Protein AF-A0A2M7S1Q5-F1 (afdb_monomer_lite)

Secondary structure (DSSP, 8-state):
-HHHHHHHHHHHHTGGG---HHHHHHHHHHHHHHHHHHHHHHHHH-HHHHHHHH-SS-SS--TTSPPPHHHHHHHHHHH-THHHH-

Radius of gyration: 16.01 Å; chains: 1; bounding box: 37×17×41 Å

Structure (mmCIF, N/CA/C/O backbone):
data_AF-A0A2M7S1Q5-F1
#
_entry.id   AF-A0A2M7S1Q5-F1
#
loop_
_atom_site.group_PDB
_atom_site.id
_atom_site.type_symbol
_atom_site.label_atom_id
_atom_site.label_alt_id
_atom_site.label_comp_id
_atom_site.label_asym_id
_atom_site.label_entity_id
_atom_site.label_seq_id
_atom_site.pdbx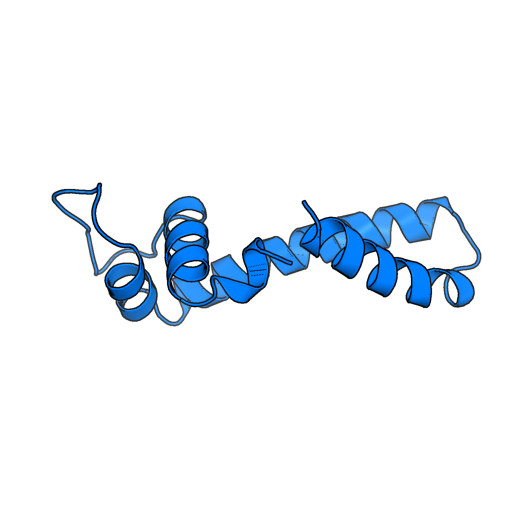_PDB_ins_code
_atom_site.Cartn_x
_atom_site.Cartn_y
_atom_site.Cartn_z
_atom_site.occupancy
_atom_site.B_iso_or_equiv
_atom_site.auth_seq_id
_atom_site.auth_comp_id
_atom_site.auth_asym_id
_atom_si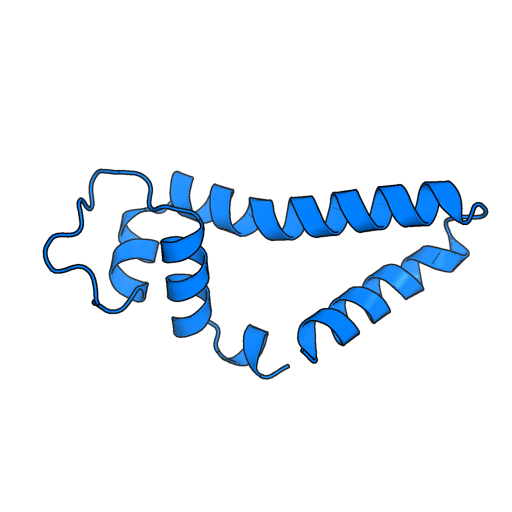te.auth_atom_id
_atom_site.pdbx_PDB_model_num
ATOM 1 N N . MET A 1 1 ? 8.093 1.851 6.267 1.00 52.28 1 MET A N 1
ATOM 2 C CA . MET A 1 1 ? 9.115 2.236 5.254 1.00 52.28 1 MET A CA 1
ATOM 3 C C . MET A 1 1 ? 9.560 1.047 4.418 1.00 52.28 1 MET A C 1
ATOM 5 O O . MET A 1 1 ? 9.980 1.232 3.285 1.00 52.28 1 MET A O 1
ATOM 9 N N . LYS A 1 2 ? 9.504 -0.159 4.972 1.00 64.44 2 LYS A N 1
ATOM 10 C CA . LYS A 1 2 ? 10.182 -1.326 4.445 1.00 64.44 2 LYS A CA 1
ATOM 11 C C . LYS A 1 2 ? 9.216 -2.062 3.446 1.00 64.44 2 LYS A C 1
ATOM 13 O O . LYS A 1 2 ? 9.658 -2.539 2.408 1.00 64.44 2 LYS A O 1
ATOM 18 N N . LEU A 1 3 ? 7.891 -1.862 3.568 1.00 67.00 3 LEU A N 1
ATOM 19 C CA . LEU A 1 3 ? 6.859 -2.263 2.601 1.00 67.00 3 LEU A CA 1
ATOM 20 C C . LEU A 1 3 ? 7.007 -1.505 1.285 1.00 67.00 3 LEU A C 1
ATOM 22 O O . LEU A 1 3 ? 6.851 -2.076 0.214 1.00 67.00 3 LEU A O 1
ATOM 26 N N . TRP A 1 4 ? 7.339 -0.215 1.353 1.00 70.81 4 TRP A N 1
ATOM 27 C CA . TRP A 1 4 ? 7.605 0.570 0.151 1.00 70.81 4 TRP A CA 1
ATOM 28 C C . TRP A 1 4 ? 8.867 0.078 -0.567 1.00 70.81 4 TRP A C 1
ATOM 30 O O . TRP A 1 4 ? 8.910 0.093 -1.792 1.00 70.81 4 TRP A O 1
ATOM 40 N N . LEU A 1 5 ? 9.861 -0.427 0.177 1.00 76.12 5 LEU A N 1
ATOM 41 C CA . LEU A 1 5 ? 11.021 -1.105 -0.407 1.00 76.12 5 LEU A CA 1
ATOM 42 C C . LEU A 1 5 ? 10.617 -2.435 -1.047 1.00 76.12 5 LEU A C 1
ATOM 44 O O . LEU A 1 5 ? 11.025 -2.690 -2.172 1.00 76.12 5 LEU A O 1
ATOM 48 N N . TYR A 1 6 ? 9.779 -3.241 -0.393 1.00 76.06 6 TYR A N 1
ATOM 49 C CA . TYR A 1 6 ? 9.292 -4.510 -0.944 1.00 76.06 6 TYR A CA 1
ATOM 50 C C . TYR A 1 6 ? 8.434 -4.302 -2.200 1.00 76.06 6 TYR A C 1
ATOM 52 O O . TYR A 1 6 ? 8.612 -4.960 -3.222 1.00 76.06 6 TYR A O 1
ATOM 60 N N . TRP A 1 7 ? 7.543 -3.314 -2.160 1.00 77.88 7 TRP A N 1
ATOM 61 C CA . TRP A 1 7 ? 6.758 -2.872 -3.303 1.00 77.88 7 TRP A CA 1
ATOM 62 C C . TRP A 1 7 ? 7.665 -2.385 -4.437 1.00 77.88 7 TRP A C 1
ATOM 64 O O . TRP A 1 7 ? 7.489 -2.793 -5.582 1.00 77.88 7 TRP A O 1
ATOM 74 N N . TRP A 1 8 ? 8.695 -1.591 -4.125 1.00 78.62 8 TRP A N 1
ATOM 75 C CA . TRP A 1 8 ? 9.677 -1.148 -5.114 1.00 78.62 8 TRP A CA 1
ATOM 76 C C . TRP A 1 8 ? 10.499 -2.306 -5.687 1.00 78.62 8 TRP A C 1
ATOM 78 O O . TRP A 1 8 ? 10.772 -2.302 -6.881 1.00 78.62 8 TRP A O 1
ATOM 88 N N . GLN A 1 9 ? 10.832 -3.327 -4.891 1.00 81.12 9 GLN A N 1
ATOM 89 C CA . GLN A 1 9 ? 11.485 -4.551 -5.368 1.00 81.12 9 GLN A CA 1
ATOM 90 C C . GLN A 1 9 ? 10.593 -5.322 -6.349 1.00 81.12 9 GLN A C 1
ATOM 92 O O . GLN A 1 9 ? 11.078 -5.777 -7.383 1.00 81.12 9 GLN A O 1
ATOM 97 N N . LEU A 1 10 ? 9.288 -5.429 -6.079 1.00 77.31 10 LEU A N 1
ATOM 98 C CA . LEU A 1 10 ? 8.328 -6.041 -7.007 1.00 77.31 10 LEU A CA 1
ATOM 99 C C . LEU A 1 10 ? 8.187 -5.227 -8.301 1.00 77.31 10 LEU A C 1
ATOM 101 O O . LEU A 1 10 ? 8.171 -5.788 -9.394 1.00 77.31 10 LEU A O 1
ATOM 105 N N . VAL A 1 11 ? 8.144 -3.898 -8.197 1.00 81.50 11 VAL A N 1
ATOM 106 C CA . VAL A 1 11 ? 8.120 -3.001 -9.362 1.00 81.50 11 VAL A CA 1
ATOM 107 C C . VAL A 1 11 ? 9.436 -3.073 -10.142 1.00 81.50 11 VAL A C 1
ATOM 109 O O . VAL A 1 11 ? 9.437 -3.035 -11.369 1.00 81.50 11 VAL A O 1
ATOM 112 N N . GLU A 1 12 ? 10.568 -3.254 -9.467 1.00 79.75 12 GLU A N 1
ATOM 113 C CA . GLU A 1 12 ? 11.871 -3.439 -10.100 1.00 79.75 12 GLU A CA 1
ATOM 114 C C . GLU A 1 12 ? 11.966 -4.765 -10.870 1.00 79.75 12 GLU A C 1
ATOM 116 O O . GLU A 1 12 ? 12.587 -4.789 -11.932 1.00 79.75 12 GLU A O 1
ATOM 121 N N . GLN A 1 13 ? 11.269 -5.829 -10.452 1.00 80.06 13 GLN A N 1
ATOM 122 C CA . GLN A 1 13 ? 11.155 -7.064 -11.249 1.00 80.06 13 GLN A CA 1
ATOM 123 C C . GLN A 1 13 ? 10.430 -6.858 -12.589 1.00 80.06 13 GLN A C 1
ATOM 125 O O . GLN A 1 13 ? 10.639 -7.624 -13.528 1.00 80.06 13 GLN A O 1
ATOM 130 N N . LEU A 1 14 ? 9.624 -5.801 -12.719 1.00 74.25 14 LEU A N 1
ATOM 131 C CA . LEU A 1 14 ? 8.963 -5.421 -13.973 1.00 74.25 14 LEU A CA 1
ATOM 132 C C . LEU A 1 14 ? 9.849 -4.535 -14.867 1.00 74.25 14 LEU A C 1
ATOM 134 O O . LEU A 1 14 ? 9.542 -4.347 -16.047 1.00 74.25 14 LEU A O 1
ATOM 138 N N . ARG A 1 15 ? 10.976 -4.020 -14.352 1.00 71.81 15 ARG A N 1
ATOM 139 C CA . ARG A 1 15 ? 11.958 -3.240 -15.123 1.00 71.81 15 ARG A CA 1
ATOM 140 C C . ARG A 1 15 ? 12.471 -3.958 -16.385 1.00 71.81 15 ARG A C 1
ATOM 142 O O . ARG A 1 15 ? 12.479 -3.301 -17.423 1.00 71.81 15 ARG A O 1
ATOM 149 N N . PRO A 1 16 ? 12.866 -5.250 -16.378 1.00 72.19 16 PRO A N 1
ATOM 150 C CA . PRO A 1 16 ? 13.335 -5.927 -17.593 1.00 72.19 16 PRO A CA 1
ATOM 151 C C . PRO A 1 16 ? 12.268 -6.033 -18.695 1.00 72.19 16 PRO A C 1
ATOM 153 O O . PRO A 1 16 ? 12.621 -6.134 -19.866 1.00 72.19 16 PRO A O 1
ATOM 156 N N . ALA A 1 17 ? 10.976 -5.957 -18.352 1.00 73.31 17 ALA A N 1
ATOM 157 C CA . ALA A 1 17 ? 9.883 -5.946 -19.326 1.00 73.31 17 ALA A CA 1
ATOM 158 C C . ALA A 1 17 ? 9.631 -4.553 -19.943 1.00 73.31 17 ALA A C 1
ATOM 160 O O . ALA A 1 17 ? 8.972 -4.437 -20.975 1.00 73.31 17 ALA A O 1
ATOM 161 N N . CYS A 1 18 ? 10.153 -3.482 -19.335 1.00 59.78 18 CYS A N 1
ATOM 162 C CA . CYS A 1 18 ? 9.942 -2.099 -19.760 1.00 59.78 18 CYS A CA 1
ATOM 163 C C . CYS A 1 18 ? 11.255 -1.461 -20.245 1.00 59.78 18 CYS A C 1
ATOM 165 O O . CYS A 1 18 ? 12.023 -0.908 -19.464 1.00 59.78 18 CYS A O 1
ATOM 167 N N . ALA A 1 19 ? 11.480 -1.442 -21.563 1.00 63.41 19 ALA A N 1
ATOM 168 C CA . ALA A 1 19 ? 12.713 -0.930 -22.183 1.00 63.41 19 ALA A CA 1
ATOM 169 C C . ALA A 1 19 ? 12.966 0.591 -22.028 1.00 63.41 19 ALA A C 1
ATOM 171 O O . ALA A 1 19 ? 14.044 1.082 -22.361 1.00 63.41 19 ALA A O 1
ATOM 172 N N . ARG A 1 20 ? 11.982 1.379 -21.567 1.00 75.25 20 ARG A N 1
ATOM 173 C CA . ARG A 1 20 ? 12.045 2.851 -21.501 1.00 75.25 20 ARG A CA 1
ATOM 174 C C . ARG A 1 20 ? 11.816 3.346 -20.069 1.00 75.25 20 ARG A C 1
ATOM 176 O O . ARG A 1 20 ? 10.760 3.136 -19.478 1.00 75.25 20 ARG A O 1
ATOM 183 N N . PHE A 1 21 ? 12.785 4.099 -19.548 1.00 70.31 21 PHE A N 1
ATOM 184 C CA . PHE A 1 21 ? 12.783 4.616 -18.170 1.00 70.31 21 PHE A CA 1
ATOM 185 C C . PHE A 1 21 ? 11.549 5.476 -17.840 1.00 70.31 21 PHE A C 1
ATOM 187 O O . PHE A 1 21 ? 10.988 5.396 -16.753 1.00 70.31 21 PHE A O 1
ATOM 194 N N . ARG A 1 22 ? 11.087 6.287 -18.800 1.00 77.81 22 ARG A N 1
ATOM 195 C CA . ARG A 1 22 ? 9.966 7.218 -18.595 1.00 77.81 22 ARG A CA 1
ATOM 196 C C . ARG A 1 22 ? 8.614 6.505 -18.500 1.00 77.81 22 ARG A C 1
ATOM 198 O O . ARG A 1 22 ? 7.801 6.874 -17.664 1.00 77.81 22 ARG A O 1
ATOM 205 N N . THR A 1 23 ? 8.376 5.479 -19.318 1.00 77.00 23 THR A N 1
ATOM 206 C CA . THR A 1 23 ? 7.147 4.664 -19.253 1.00 77.00 23 THR A CA 1
ATOM 207 C C . THR A 1 23 ? 7.117 3.791 -18.007 1.00 77.00 23 THR A C 1
ATOM 209 O O . THR A 1 23 ? 6.055 3.616 -17.422 1.00 77.00 23 THR A O 1
ATOM 212 N N . PHE A 1 24 ? 8.279 3.316 -17.553 1.00 76.50 24 PHE A N 1
ATOM 213 C CA . PHE A 1 24 ? 8.405 2.603 -16.285 1.00 76.50 24 PHE A CA 1
ATOM 214 C C . PHE A 1 24 ? 7.999 3.476 -15.087 1.00 76.50 24 PHE A C 1
ATOM 216 O O . PHE A 1 24 ? 7.231 3.030 -14.242 1.00 76.50 24 PHE A O 1
ATOM 223 N N . LEU A 1 25 ? 8.438 4.741 -15.043 1.00 78.69 25 LEU A N 1
ATOM 224 C CA . LEU A 1 25 ? 8.039 5.672 -13.979 1.00 78.69 25 LEU A CA 1
ATOM 225 C C . LEU A 1 25 ? 6.529 5.950 -13.977 1.00 78.69 25 LEU A C 1
ATOM 227 O O . LEU A 1 25 ? 5.918 5.948 -12.914 1.00 78.69 25 LEU A O 1
ATOM 231 N N . TRP A 1 26 ? 5.912 6.137 -15.147 1.00 80.88 26 TRP A N 1
ATOM 232 C CA . TRP A 1 26 ? 4.455 6.301 -15.241 1.00 80.88 26 TRP A CA 1
ATOM 233 C C . TRP A 1 26 ? 3.699 5.055 -14.775 1.00 80.88 26 TRP A C 1
ATOM 235 O O . TRP A 1 26 ? 2.746 5.170 -14.010 1.00 80.88 26 TRP A O 1
ATOM 245 N N . LEU A 1 27 ? 4.155 3.868 -15.174 1.00 79.00 27 LEU A N 1
ATOM 246 C CA . LEU A 1 27 ? 3.586 2.595 -14.736 1.00 79.00 27 LEU A CA 1
ATOM 247 C C . LEU A 1 27 ? 3.718 2.402 -13.216 1.00 79.00 27 LEU A C 1
ATOM 249 O O . LEU A 1 27 ? 2.749 2.005 -12.573 1.00 79.00 27 LEU A O 1
ATOM 253 N N . ALA A 1 28 ? 4.866 2.755 -12.630 1.00 79.94 28 ALA A N 1
ATOM 254 C CA . ALA A 1 28 ? 5.071 2.725 -11.184 1.00 79.94 28 ALA A CA 1
ATOM 255 C C . ALA A 1 28 ? 4.115 3.685 -10.454 1.00 79.94 28 ALA A C 1
ATOM 257 O O . ALA A 1 28 ? 3.474 3.291 -9.484 1.00 79.94 28 ALA A O 1
ATOM 258 N N . VAL A 1 29 ? 3.944 4.917 -10.946 1.00 80.00 29 VAL A N 1
ATOM 259 C CA . VAL A 1 29 ? 2.984 5.880 -10.373 1.00 80.00 29 VAL A CA 1
ATOM 260 C C . VAL A 1 29 ? 1.544 5.364 -10.482 1.00 80.00 29 VAL A C 1
ATOM 262 O O . VAL A 1 29 ? 0.780 5.475 -9.525 1.00 80.00 29 VAL A O 1
ATOM 265 N N . CYS A 1 30 ? 1.172 4.743 -11.604 1.00 78.50 30 CYS A N 1
ATOM 266 C CA . CYS A 1 30 ? -0.139 4.115 -11.758 1.00 78.50 30 CYS A CA 1
ATOM 267 C C . CYS A 1 30 ? -0.339 2.943 -10.787 1.00 78.50 30 CYS A C 1
ATOM 269 O O . CYS A 1 30 ? -1.396 2.862 -10.168 1.00 78.50 30 CYS A O 1
ATOM 271 N N . MET A 1 31 ? 0.654 2.065 -10.604 1.00 72.25 31 MET A N 1
ATOM 272 C CA . MET A 1 31 ? 0.564 0.977 -9.623 1.00 72.25 31 MET A CA 1
ATOM 273 C C . MET A 1 31 ? 0.457 1.502 -8.195 1.00 72.25 31 MET A C 1
ATOM 275 O O . MET A 1 31 ? -0.360 0.990 -7.438 1.00 72.25 31 MET A O 1
ATOM 279 N N . ALA A 1 32 ? 1.218 2.542 -7.843 1.00 76.69 32 ALA A N 1
ATOM 280 C CA . ALA A 1 32 ? 1.129 3.178 -6.533 1.00 76.69 32 ALA A CA 1
ATOM 281 C C . ALA A 1 32 ? -0.280 3.748 -6.302 1.00 76.69 32 ALA A C 1
ATOM 283 O O . ALA A 1 32 ? -0.883 3.535 -5.252 1.00 76.69 32 ALA A O 1
ATOM 284 N N . GLY A 1 33 ? -0.850 4.399 -7.321 1.00 72.19 33 GLY A N 1
ATOM 285 C CA . GLY A 1 33 ? -2.227 4.884 -7.288 1.00 72.19 33 GLY A CA 1
ATOM 286 C C . GLY A 1 33 ? -3.266 3.763 -7.201 1.00 72.19 33 GLY A C 1
ATOM 287 O O . GLY A 1 33 ? -4.281 3.930 -6.539 1.00 72.19 33 GLY A O 1
ATOM 288 N N . LEU A 1 34 ? -3.025 2.607 -7.824 1.00 68.81 34 LEU A N 1
ATOM 289 C CA . LEU A 1 34 ? -3.923 1.449 -7.756 1.00 68.81 34 LEU A CA 1
ATOM 290 C C . LEU A 1 34 ? -3.855 0.739 -6.402 1.00 68.81 34 LEU A C 1
ATOM 292 O O . LEU A 1 34 ? -4.893 0.335 -5.887 1.00 68.81 34 LEU A O 1
ATOM 296 N N . THR A 1 35 ? -2.674 0.645 -5.785 1.00 68.94 35 THR A N 1
ATOM 297 C CA . THR A 1 35 ? -2.544 0.128 -4.416 1.00 68.94 35 THR A CA 1
ATOM 298 C C . THR A 1 35 ? -3.259 1.012 -3.397 1.00 68.94 35 THR A C 1
ATOM 300 O O . THR A 1 35 ? -3.831 0.476 -2.458 1.00 68.94 35 THR A O 1
ATOM 303 N N . VAL A 1 36 ? -3.300 2.328 -3.641 1.00 65.50 36 VAL A N 1
ATOM 304 C CA . VAL A 1 36 ? -4.054 3.328 -2.852 1.00 65.50 36 VAL A CA 1
ATOM 305 C C . VAL A 1 36 ? -5.540 3.404 -3.259 1.00 65.50 36 VAL A C 1
ATOM 307 O O . VAL A 1 36 ? -6.345 4.090 -2.648 1.00 65.50 36 VAL A O 1
ATOM 310 N N . ARG A 1 37 ? -5.954 2.713 -4.325 1.00 63.38 37 ARG A N 1
ATOM 311 C CA . ARG A 1 37 ? -7.378 2.580 -4.685 1.00 63.38 37 ARG A CA 1
ATOM 312 C C . ARG A 1 37 ? -7.976 1.255 -4.233 1.00 63.38 37 ARG A C 1
ATOM 314 O O . ARG A 1 37 ? -9.197 1.138 -4.150 1.00 63.38 37 ARG A O 1
ATOM 321 N N . GLY A 1 38 ? -7.140 0.263 -3.926 1.00 62.81 38 GLY A N 1
ATOM 322 C CA . GLY A 1 38 ? -7.572 -1.011 -3.358 1.00 62.81 38 GLY A CA 1
ATOM 323 C C . GLY A 1 38 ? -8.253 -0.841 -1.998 1.00 62.81 38 GLY A C 1
ATOM 324 O O . GLY A 1 38 ? -9.292 -1.456 -1.758 1.00 62.81 38 GLY A O 1
ATOM 325 N N . ASP A 1 39 ? -7.740 0.046 -1.143 1.00 62.91 39 ASP A N 1
ATOM 326 C CA . ASP A 1 39 ? -8.403 0.430 0.108 1.00 62.91 39 ASP A CA 1
ATOM 327 C C . ASP A 1 39 ? -9.747 1.125 -0.153 1.00 62.91 39 ASP A C 1
ATOM 329 O O . ASP A 1 39 ? -10.744 0.812 0.499 1.00 62.91 39 ASP A O 1
ATOM 333 N N . GLN A 1 40 ? -9.828 1.970 -1.180 1.00 64.12 40 GLN A N 1
ATOM 334 C CA . GLN A 1 40 ? -11.069 2.638 -1.573 1.00 64.12 40 GLN A CA 1
ATOM 335 C C . GLN A 1 40 ? -12.159 1.651 -2.025 1.00 64.12 40 GLN A C 1
ATOM 337 O O . GLN A 1 40 ? -13.324 1.794 -1.649 1.00 64.12 40 GLN A O 1
ATOM 342 N N . CYS A 1 41 ? -11.794 0.595 -2.757 1.00 64.31 41 CYS A N 1
ATOM 343 C CA . CYS A 1 41 ? -12.719 -0.486 -3.114 1.00 64.31 41 CYS A CA 1
ATOM 344 C C . CYS A 1 41 ? -13.231 -1.259 -1.886 1.00 64.31 41 CYS A C 1
ATOM 346 O O . CYS A 1 41 ? -14.392 -1.682 -1.858 1.00 64.31 41 CYS A O 1
ATOM 348 N N . LEU A 1 42 ? -12.390 -1.423 -0.861 1.00 65.25 42 LEU A N 1
ATOM 349 C CA . LEU A 1 42 ? -12.750 -2.089 0.392 1.00 65.25 42 LEU A CA 1
ATOM 350 C C . LEU A 1 42 ? -13.724 -1.239 1.223 1.00 65.25 42 LEU A C 1
ATOM 352 O O . LEU A 1 42 ? -14.695 -1.770 1.764 1.00 65.25 42 LEU A O 1
ATOM 356 N N . SER A 1 43 ? -13.510 0.082 1.247 1.00 66.19 43 SER A N 1
ATOM 357 C CA . SER A 1 43 ? -14.412 1.069 1.858 1.00 66.19 43 SER A CA 1
ATOM 358 C C . SER A 1 43 ? -15.812 1.050 1.234 1.00 66.19 43 SER A C 1
ATOM 360 O O . SER A 1 43 ? -16.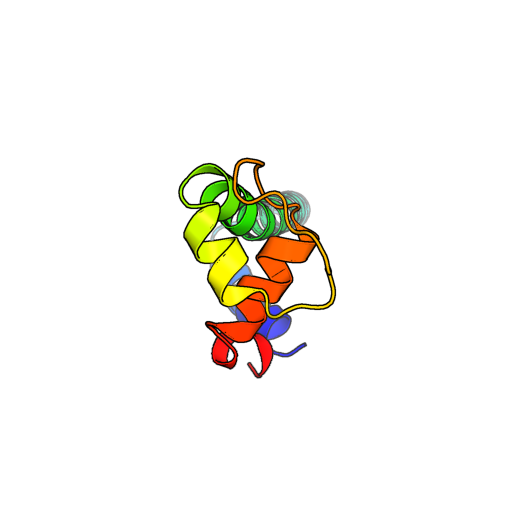813 1.059 1.951 1.00 66.19 43 SER A O 1
ATOM 362 N N . LEU A 1 44 ? -15.885 0.961 -0.099 1.00 70.56 44 LEU A N 1
ATOM 363 C CA . LEU A 1 44 ? -17.147 0.946 -0.844 1.00 70.56 44 LEU A CA 1
ATOM 364 C C . LEU A 1 44 ? -17.902 -0.383 -0.716 1.00 70.56 44 LEU A C 1
ATOM 366 O O . LEU A 1 44 ? -19.129 -0.387 -0.657 1.00 70.56 44 LEU A O 1
ATOM 370 N N . SER A 1 45 ? -17.184 -1.508 -0.674 1.00 78.12 45 SER A N 1
ATOM 371 C CA . SER A 1 45 ? -17.806 -2.839 -0.656 1.00 78.12 45 SER A CA 1
ATOM 372 C C . SER A 1 45 ? -18.194 -3.294 0.756 1.00 78.12 45 SER A C 1
ATOM 374 O O . SER A 1 45 ? -19.226 -3.941 0.927 1.00 78.12 45 SER A O 1
ATOM 376 N N . PHE A 1 46 ? -17.397 -2.954 1.780 1.00 76.50 46 PHE A N 1
ATOM 377 C CA . PHE A 1 46 ? -17.584 -3.436 3.158 1.00 76.50 46 PHE A CA 1
ATOM 378 C C . PHE A 1 46 ? -17.382 -2.336 4.220 1.00 76.50 46 PHE A C 1
ATOM 380 O O . PHE A 1 46 ? -16.548 -2.482 5.122 1.00 76.50 46 PHE A O 1
ATOM 387 N N . PRO A 1 47 ? -18.187 -1.256 4.199 1.00 75.88 47 PRO A N 1
ATOM 388 C CA . PRO A 1 47 ? -18.013 -0.113 5.100 1.00 75.88 47 PRO A CA 1
ATOM 389 C C . PRO A 1 47 ? -18.114 -0.501 6.583 1.00 75.88 47 PRO A C 1
ATOM 391 O O . PRO A 1 47 ? -17.338 -0.027 7.410 1.00 75.88 47 PRO A O 1
ATOM 394 N N . LYS A 1 48 ? -19.019 -1.425 6.932 1.00 76.88 48 LYS A N 1
ATOM 395 C CA . LYS A 1 48 ? -19.203 -1.907 8.314 1.00 76.88 48 LYS A CA 1
ATOM 396 C C . LYS A 1 48 ? -17.964 -2.613 8.868 1.00 76.88 48 LYS A C 1
ATOM 398 O O . LYS A 1 48 ? -17.657 -2.471 10.048 1.00 76.88 48 LYS A O 1
ATOM 403 N N . LEU A 1 49 ? -17.257 -3.361 8.020 1.00 78.00 49 LEU A N 1
ATOM 404 C CA . LEU A 1 49 ? -16.077 -4.127 8.416 1.00 78.00 49 LEU A CA 1
ATOM 405 C C . LEU A 1 49 ? -14.896 -3.184 8.682 1.00 78.00 49 LEU A C 1
ATOM 407 O O . LEU A 1 49 ? -14.223 -3.306 9.701 1.00 78.00 49 LEU A O 1
ATOM 411 N N . VAL A 1 50 ? -14.739 -2.165 7.832 1.00 78.56 50 VAL A N 1
ATOM 412 C CA . VAL A 1 50 ? -13.765 -1.080 8.012 1.00 78.56 50 VAL A CA 1
ATOM 413 C C . VAL A 1 50 ? -14.024 -0.307 9.308 1.00 78.56 50 VAL A C 1
ATOM 415 O O . VAL A 1 50 ? -13.102 -0.097 10.096 1.00 78.56 50 VAL A O 1
ATOM 418 N N . TRP A 1 51 ? -15.277 0.071 9.578 1.00 78.25 51 TRP A N 1
ATOM 419 C CA . TRP A 1 51 ? -15.639 0.781 10.809 1.00 78.25 51 TRP A CA 1
ATOM 420 C C . TRP A 1 51 ? -15.371 -0.036 12.077 1.00 78.25 51 TRP A C 1
ATOM 422 O O . TRP A 1 51 ? -14.909 0.527 13.069 1.00 78.25 51 TRP A O 1
ATOM 432 N N . ASN A 1 52 ? -15.611 -1.350 12.042 1.00 80.88 52 ASN A N 1
ATOM 433 C CA . ASN A 1 52 ? -15.357 -2.235 13.180 1.00 80.88 52 ASN A CA 1
ATOM 434 C C . ASN A 1 52 ? -13.854 -2.387 13.478 1.00 80.88 52 ASN A C 1
ATOM 436 O O . ASN A 1 52 ? -13.444 -2.473 14.632 1.00 80.88 52 ASN A O 1
ATOM 440 N N . SER A 1 53 ? -13.025 -2.369 12.435 1.00 77.06 53 SER A N 1
ATOM 441 C CA . SER A 1 53 ? -11.570 -2.506 12.530 1.00 77.06 53 SER A CA 1
ATOM 442 C C . SER A 1 53 ? -10.818 -1.193 12.806 1.00 77.06 53 SER A C 1
ATOM 444 O O . SER A 1 53 ? -9.637 -1.216 13.144 1.00 77.06 53 SER A O 1
ATOM 446 N N . PHE A 1 54 ? -11.469 -0.035 12.674 1.00 77.44 54 PHE A N 1
ATOM 447 C CA . PHE A 1 54 ? -10.828 1.283 12.750 1.00 77.44 54 PHE A CA 1
ATOM 448 C C . PHE A 1 54 ? -10.318 1.691 14.146 1.00 77.44 54 PHE A C 1
ATOM 450 O O . PHE A 1 54 ? -9.286 2.348 14.237 1.00 77.44 54 PHE A O 1
ATOM 457 N N . GLY A 1 55 ? -10.995 1.328 15.239 1.00 67.75 55 GLY A N 1
ATOM 458 C CA . GLY A 1 55 ? -10.463 1.602 16.583 1.00 67.75 55 GLY A CA 1
ATOM 459 C C . GLY A 1 55 ? -10.395 3.093 16.972 1.00 67.75 55 GLY A C 1
ATOM 460 O O . GLY A 1 55 ? -9.364 3.593 17.396 1.00 67.75 55 GLY A O 1
ATOM 461 N N . SER A 1 56 ? -11.531 3.791 16.873 1.00 67.44 56 SER A N 1
ATOM 462 C CA . SER A 1 56 ? -12.036 4.726 17.899 1.00 67.44 56 SER A CA 1
ATOM 463 C C . SER A 1 56 ? -11.174 5.930 18.367 1.00 67.44 56 SER A C 1
ATOM 465 O O . SER A 1 56 ? -10.929 6.081 19.565 1.00 67.44 56 SER A O 1
ATOM 467 N N . TRP A 1 57 ? -10.873 6.902 17.488 1.00 70.19 57 TRP A N 1
ATOM 468 C CA . TRP A 1 57 ? -10.837 8.328 17.917 1.00 70.19 57 TRP A CA 1
ATOM 469 C C . TRP A 1 57 ? -12.147 9.071 17.616 1.00 70.19 57 TRP A C 1
ATOM 471 O O . TRP A 1 57 ? -12.469 10.081 18.246 1.00 70.19 57 TRP A O 1
ATOM 481 N N . ILE A 1 58 ? -12.902 8.596 16.621 1.00 74.44 58 ILE A N 1
ATOM 482 C CA . ILE A 1 58 ? -14.164 9.205 16.203 1.00 74.44 58 ILE A CA 1
ATOM 483 C C . ILE A 1 58 ? -15.240 8.768 17.190 1.00 74.44 58 ILE A C 1
ATOM 485 O O . ILE A 1 58 ? -15.594 7.595 17.248 1.00 74.44 58 ILE A O 1
ATOM 489 N N . ARG A 1 59 ? -15.775 9.725 17.954 1.00 66.38 59 ARG A N 1
ATOM 490 C CA . ARG A 1 59 ? -16.811 9.455 18.965 1.00 66.38 59 ARG A CA 1
ATOM 491 C C . ARG A 1 59 ? -18.171 9.072 18.369 1.00 66.38 59 ARG A C 1
ATOM 493 O O . ARG A 1 59 ? -18.961 8.440 19.056 1.00 66.38 59 ARG A O 1
ATOM 500 N N . THR A 1 60 ? -18.455 9.448 17.120 1.00 76.69 60 THR A N 1
ATOM 501 C CA . THR A 1 60 ? -19.751 9.209 16.456 1.00 76.69 60 THR A CA 1
ATOM 502 C C . THR A 1 60 ? -19.576 8.797 14.986 1.00 76.69 60 THR A C 1
ATOM 504 O O . THR A 1 60 ? -19.847 9.580 14.071 1.00 76.69 60 THR A O 1
ATOM 507 N N . PRO A 1 61 ? -19.094 7.572 14.715 1.00 68.88 61 PRO A N 1
ATOM 508 C CA . PRO A 1 61 ? -18.930 7.094 13.349 1.00 68.88 61 PRO A CA 1
ATOM 509 C C . PRO A 1 61 ? -20.294 6.866 12.684 1.00 68.88 61 PRO A C 1
ATOM 511 O O . PRO A 1 61 ? -21.165 6.184 13.225 1.00 68.88 61 PRO A O 1
ATOM 514 N N . ARG A 1 62 ? -20.486 7.423 11.483 1.00 70.69 62 ARG A N 1
ATOM 515 C CA . ARG A 1 62 ? -21.659 7.125 10.650 1.00 70.69 62 ARG A CA 1
ATOM 516 C C . ARG A 1 62 ? -21.401 5.827 9.888 1.00 70.69 62 ARG A C 1
ATOM 518 O O . ARG A 1 62 ? -20.820 5.854 8.810 1.00 70.69 62 ARG A O 1
ATOM 525 N N . MET A 1 63 ? -21.839 4.707 10.459 1.00 68.62 63 MET A N 1
ATOM 526 C CA . MET A 1 63 ? -21.621 3.359 9.906 1.00 68.62 63 MET A CA 1
ATOM 527 C C . MET A 1 63 ? -22.304 3.125 8.548 1.00 68.62 63 MET A C 1
ATOM 529 O O . MET A 1 63 ? -21.913 2.221 7.815 1.00 68.62 63 MET A O 1
ATOM 533 N N . ASP A 1 64 ? -23.304 3.947 8.222 1.00 74.25 64 ASP A N 1
ATOM 534 C CA . ASP A 1 64 ? -24.040 3.932 6.952 1.00 74.25 64 ASP A CA 1
ATOM 535 C C . ASP A 1 64 ? -23.338 4.707 5.825 1.00 74.25 64 ASP A C 1
ATOM 537 O O . ASP A 1 64 ? -23.740 4.632 4.667 1.00 74.25 64 ASP A O 1
ATOM 541 N N . LEU A 1 65 ? -22.286 5.466 6.146 1.00 74.75 65 LEU A N 1
ATOM 542 C CA . LEU A 1 65 ? -21.513 6.211 5.160 1.00 74.75 65 LEU A CA 1
ATOM 543 C C . LEU A 1 65 ? -20.232 5.456 4.801 1.00 74.75 65 LEU A C 1
ATOM 545 O O . LEU A 1 65 ? -19.588 4.853 5.667 1.00 74.75 65 LEU A O 1
ATOM 549 N N . CYS A 1 66 ? -19.837 5.550 3.529 1.00 74.00 66 CYS A N 1
ATOM 550 C CA . CYS A 1 66 ? -18.553 5.032 3.065 1.00 74.00 66 CYS A CA 1
ATOM 551 C C . CYS A 1 66 ? -17.420 5.709 3.863 1.00 74.00 66 CYS A C 1
ATOM 553 O O . CYS A 1 66 ? -17.355 6.945 3.884 1.00 74.00 66 CYS A O 1
ATOM 555 N N . PRO A 1 67 ? -16.568 4.943 4.565 1.00 73.56 67 PRO A N 1
ATOM 556 C CA . PRO A 1 67 ? -15.480 5.506 5.351 1.00 73.56 67 PRO A CA 1
ATOM 557 C C . PRO A 1 67 ? -14.475 6.238 4.456 1.00 73.56 67 PRO A C 1
ATOM 559 O O . PRO A 1 67 ? -14.233 5.860 3.309 1.00 73.56 67 PRO A O 1
ATOM 562 N N . SER A 1 68 ? -13.869 7.303 4.982 1.00 77.50 68 SER A N 1
ATOM 563 C CA . SER A 1 68 ? -12.825 8.025 4.251 1.00 77.50 68 SER A CA 1
ATOM 564 C C . SER A 1 68 ? -11.595 7.136 4.024 1.00 77.50 68 SER A C 1
ATOM 566 O O . SER A 1 68 ? -11.354 6.189 4.780 1.00 77.50 68 SER A O 1
ATOM 568 N N . GLU A 1 69 ? -10.785 7.453 3.009 1.00 74.12 69 GLU A N 1
ATOM 569 C CA . GLU A 1 69 ? -9.512 6.756 2.736 1.00 74.12 69 GLU A CA 1
ATOM 570 C C . GLU A 1 69 ? -8.645 6.659 3.992 1.00 74.12 69 GLU A C 1
ATOM 572 O O . GLU A 1 69 ? -8.115 5.603 4.315 1.00 74.12 69 GLU A O 1
ATOM 577 N N . GLN A 1 70 ? -8.580 7.736 4.776 1.00 73.44 70 GLN A N 1
ATOM 578 C CA . GLN A 1 70 ? -7.781 7.763 5.994 1.00 73.44 70 GLN A CA 1
ATOM 579 C C . GLN A 1 70 ? -8.301 6.775 7.054 1.00 73.44 70 GLN A C 1
ATOM 581 O O . GLN A 1 70 ? -7.510 6.051 7.653 1.00 73.44 70 GLN A O 1
ATOM 586 N N . VAL A 1 71 ? -9.622 6.690 7.253 1.00 75.75 71 VAL A N 1
ATOM 587 C CA . VAL A 1 71 ? -10.250 5.711 8.164 1.00 75.75 71 VAL A CA 1
ATOM 588 C C . VAL A 1 71 ? -9.991 4.285 7.682 1.00 75.75 71 VAL A C 1
ATOM 590 O O . VAL A 1 71 ? -9.672 3.407 8.481 1.00 75.75 71 VAL A O 1
ATOM 593 N N . THR A 1 72 ? -10.055 4.066 6.371 1.00 78.06 72 THR A N 1
ATOM 594 C CA . THR A 1 72 ? -9.829 2.753 5.761 1.00 78.06 72 THR A CA 1
ATOM 595 C C . THR A 1 72 ? -8.373 2.312 5.876 1.00 78.06 72 THR A C 1
ATOM 597 O O . THR A 1 72 ? -8.108 1.176 6.264 1.00 78.06 72 THR A O 1
ATOM 600 N N . ALA A 1 73 ? -7.426 3.226 5.664 1.00 74.50 73 ALA A N 1
ATOM 601 C CA . ALA A 1 73 ? -6.001 2.984 5.861 1.00 74.50 73 ALA A CA 1
ATOM 602 C C . ALA A 1 73 ? -5.667 2.628 7.319 1.00 74.50 73 ALA A C 1
ATOM 604 O O . ALA A 1 73 ? -4.829 1.767 7.578 1.00 74.50 73 ALA A O 1
ATOM 605 N N . ILE A 1 74 ? -6.341 3.254 8.286 1.00 77.38 74 ILE A N 1
ATOM 606 C CA . ILE A 1 74 ? -6.143 2.967 9.713 1.00 77.38 74 ILE A CA 1
ATOM 607 C C . ILE A 1 74 ? -6.786 1.636 10.113 1.00 77.38 74 ILE A C 1
ATOM 609 O O . ILE A 1 74 ? -6.176 0.859 10.842 1.00 77.38 74 ILE A O 1
ATOM 613 N N . ALA A 1 75 ? -7.976 1.329 9.598 1.00 76.50 75 ALA A N 1
ATOM 614 C CA . ALA A 1 75 ? -8.606 0.028 9.799 1.00 76.50 75 ALA A CA 1
ATOM 615 C C . ALA A 1 75 ? -7.749 -1.114 9.228 1.00 76.50 75 ALA A C 1
ATOM 617 O O . ALA A 1 75 ? -7.531 -2.118 9.901 1.00 76.50 75 ALA A O 1
ATOM 618 N N . LEU A 1 76 ? -7.199 -0.934 8.023 1.00 72.38 76 LEU A N 1
ATOM 619 C CA . LEU A 1 76 ? -6.243 -1.866 7.420 1.00 72.38 76 LEU A CA 1
ATOM 620 C C . LEU A 1 76 ? -4.978 -2.006 8.267 1.00 72.38 76 LEU A C 1
ATOM 622 O O . LEU A 1 76 ? -4.519 -3.122 8.486 1.00 72.38 76 LEU A O 1
ATOM 626 N N . ARG A 1 77 ? -4.455 -0.898 8.801 1.00 72.62 77 ARG A N 1
ATOM 627 C CA . ARG A 1 77 ? -3.299 -0.900 9.705 1.00 72.62 77 ARG A CA 1
ATOM 628 C C . ARG A 1 77 ? -3.534 -1.703 10.983 1.00 72.62 77 ARG A C 1
ATOM 630 O O . ARG A 1 77 ? -2.599 -2.327 11.473 1.00 72.62 77 ARG A O 1
ATOM 637 N N . ASN A 1 78 ? -4.758 -1.699 11.501 1.00 73.56 78 ASN A N 1
ATOM 638 C CA . ASN A 1 78 ? -5.115 -2.466 12.691 1.00 73.56 78 ASN A CA 1
ATOM 639 C C . ASN A 1 78 ? -5.340 -3.959 12.397 1.00 73.56 78 ASN A C 1
ATOM 641 O O . ASN A 1 78 ? -5.075 -4.787 13.262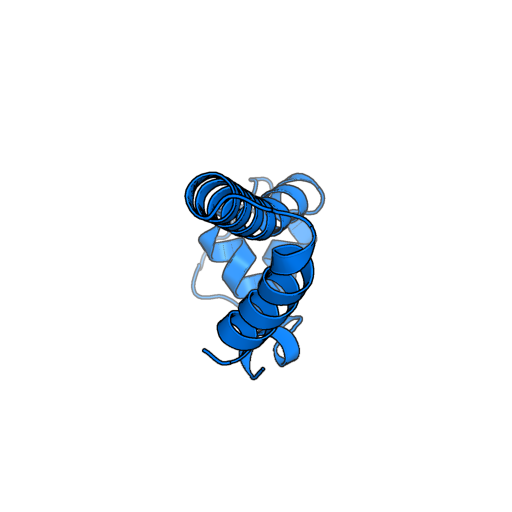 1.00 73.56 78 ASN A O 1
ATOM 645 N N . VAL A 1 79 ? -5.833 -4.315 11.203 1.00 72.50 79 VAL A N 1
ATOM 646 C CA . VAL A 1 79 ? -6.124 -5.716 10.824 1.00 72.50 79 VAL A CA 1
ATOM 647 C C . VAL A 1 79 ? -4.899 -6.431 10.261 1.00 72.50 79 VAL A C 1
ATOM 649 O O . VAL A 1 79 ? -4.713 -7.617 10.513 1.00 72.50 79 VAL A O 1
ATOM 652 N N . PHE A 1 80 ? -4.054 -5.716 9.521 1.00 67.25 80 PHE A N 1
ATOM 653 C CA . PHE A 1 80 ? -2.847 -6.247 8.893 1.00 67.25 80 PHE A CA 1
ATOM 654 C C . PHE A 1 80 ? -1.606 -5.472 9.362 1.00 67.25 80 PHE A C 1
ATOM 656 O O . PHE A 1 80 ? -0.975 -4.773 8.563 1.00 67.25 80 PHE A O 1
ATOM 663 N N . PRO A 1 81 ? -1.222 -5.588 10.648 1.00 61.91 81 PRO A N 1
ATOM 664 C CA . PRO A 1 81 ? -0.016 -4.936 11.166 1.00 61.91 81 PRO A CA 1
ATOM 665 C C . PRO A 1 81 ? 1.257 -5.413 10.441 1.00 61.91 81 PRO A C 1
ATOM 667 O O . PRO A 1 81 ? 2.163 -4.618 10.195 1.00 61.91 81 PRO A O 1
ATOM 670 N N . GLU A 1 82 ? 1.267 -6.671 9.986 1.00 54.81 82 GLU A N 1
ATOM 671 C CA . GLU A 1 82 ? 2.313 -7.296 9.156 1.00 54.81 82 GLU A CA 1
ATOM 672 C C . GLU A 1 82 ? 2.603 -6.514 7.857 1.00 54.81 82 GLU A C 1
ATOM 674 O O . GLU A 1 82 ? 3.727 -6.503 7.365 1.00 54.81 82 GLU A O 1
ATOM 679 N N . PHE A 1 83 ? 1.612 -5.799 7.311 1.00 50.16 83 PHE A N 1
ATOM 680 C CA . PHE A 1 83 ? 1.770 -4.995 6.094 1.00 50.16 83 PHE A CA 1
ATOM 681 C C . PHE A 1 83 ? 2.445 -3.635 6.364 1.00 50.16 83 PHE A C 1
ATOM 683 O O . PHE A 1 83 ? 2.790 -2.917 5.433 1.00 50.16 83 PHE A O 1
ATOM 690 N N . LEU A 1 84 ? 2.640 -3.237 7.625 1.00 45.12 84 LEU A N 1
ATOM 691 C CA . LEU A 1 84 ? 3.263 -1.956 7.998 1.00 45.12 84 LEU A CA 1
ATOM 692 C C . LEU A 1 84 ? 4.570 -2.096 8.786 1.00 45.12 84 LEU A C 1
ATOM 694 O O . LEU A 1 84 ? 5.338 -1.130 8.831 1.00 45.12 84 LEU A O 1
ATOM 698 N N . GLU A 1 85 ? 4.840 -3.266 9.371 1.00 47.88 85 GLU A N 1
ATOM 699 C CA . GLU A 1 85 ? 6.142 -3.609 9.971 1.00 47.88 85 GLU A CA 1
ATOM 700 C C . GLU A 1 85 ? 7.187 -4.063 8.940 1.00 47.88 85 GLU A C 1
ATOM 702 O O . GLU A 1 85 ? 8.410 -3.982 9.178 1.00 47.88 85 GLU A O 1
ATOM 707 N N . ALA A 1 86 ? 6.690 -4.510 7.787 1.00 40.94 86 ALA A N 1
ATOM 708 C CA . ALA A 1 86 ? 7.488 -4.864 6.638 1.00 40.94 86 ALA A CA 1
ATOM 709 C C . ALA A 1 86 ? 8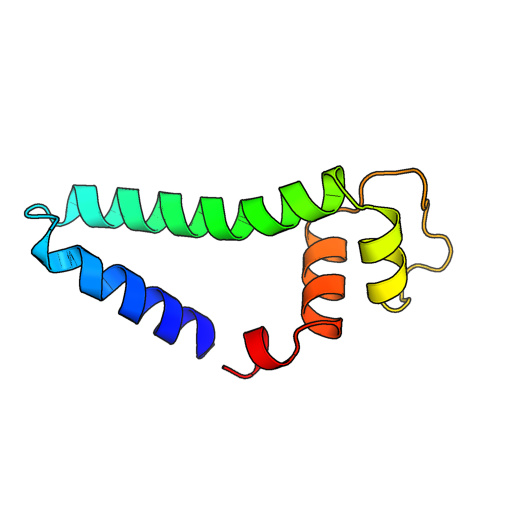.102 -3.661 5.968 1.00 40.94 86 ALA A C 1
ATOM 711 O O . ALA A 1 86 ? 7.695 -2.476 6.146 1.00 40.94 86 ALA A O 1
#

pLDDT: mean 71.48, std 8.27, range [40.94, 81.5]

Foldseek 3Di:
DVLVVVLVVVLVVCVVVDPDPVVSVVVSVVVVVVVLCVLVVCLVPPVQQLVVQQDDPDPDDPSVDRDDSVSSVNSCCSVCVVSVVD

Sequence (86 aa):
MKLWLYWWQLVEQLRPACARFRTFLWLAVCM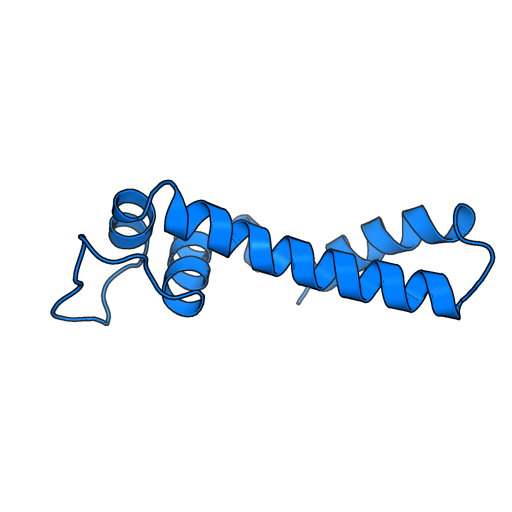AGLTVRGDQCLSLSFPKLVWNSFGSWIRTPRMDLCPSEQVTAIALRNVFPEFLEA